Protein AF-A0A1G0F6X9-F1 (afdb_monomer_lite)

pLDDT: mean 70.57, std 21.28, range [33.12, 95.44]

Structure (mmCIF, N/CA/C/O backbone):
data_AF-A0A1G0F6X9-F1
#
_entry.id   AF-A0A1G0F6X9-F1
#
loop_
_atom_site.group_PDB
_atom_site.id
_atom_site.type_symbol
_atom_site.label_atom_id
_atom_site.label_alt_id
_atom_site.label_comp_id
_atom_site.label_asym_id
_atom_site.label_entity_id
_atom_site.label_seq_id
_atom_site.pdbx_PDB_ins_code
_atom_site.Cartn_x
_atom_site.Cartn_y
_atom_site.Cartn_z
_atom_site.occupancy
_atom_site.B_iso_or_equiv
_atom_site.auth_seq_id
_atom_site.auth_comp_id
_atom_site.auth_asym_id
_atom_site.auth_atom_id
_atom_site.pdbx_PDB_model_num
ATOM 1 N N . MET A 1 1 ? -10.809 14.745 5.895 1.00 36.94 1 MET A N 1
ATOM 2 C CA . MET A 1 1 ? -11.558 13.708 5.164 1.00 36.94 1 MET A CA 1
ATOM 3 C C . MET A 1 1 ? -11.184 12.332 5.699 1.00 36.94 1 MET A C 1
ATOM 5 O O . MET A 1 1 ? -10.002 12.012 5.791 1.00 36.94 1 MET A O 1
ATOM 9 N N . THR A 1 2 ? -12.164 11.552 6.139 1.00 50.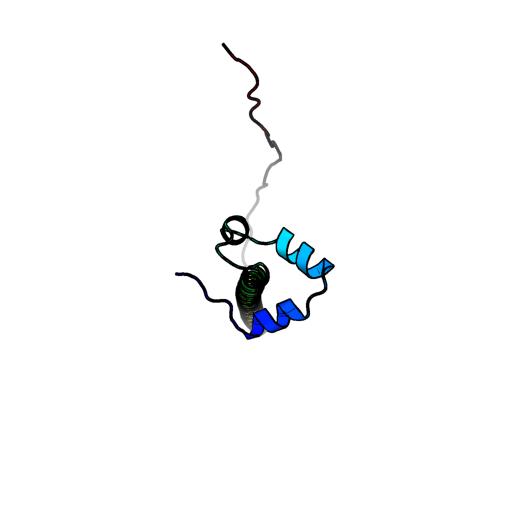88 2 THR A N 1
ATOM 10 C CA . THR A 1 2 ? -12.056 10.094 6.291 1.00 50.88 2 THR A CA 1
ATOM 11 C C . THR A 1 2 ? -12.062 9.523 4.876 1.00 50.88 2 THR A C 1
ATOM 13 O O . THR A 1 2 ? -13.021 9.747 4.150 1.00 50.88 2 THR A O 1
ATOM 16 N N . LYS A 1 3 ? -10.951 8.918 4.439 1.00 61.12 3 LYS A N 1
ATOM 17 C CA . LYS A 1 3 ? -10.927 8.149 3.191 1.00 61.12 3 LYS A CA 1
ATOM 18 C C . LYS A 1 3 ? -11.670 6.860 3.540 1.00 61.12 3 LYS A C 1
ATOM 20 O O . LYS A 1 3 ? -11.190 6.118 4.394 1.00 61.12 3 LYS A O 1
ATOM 25 N N . GLU A 1 4 ? -12.902 6.729 3.061 1.00 66.19 4 GLU A N 1
ATOM 26 C CA . GLU A 1 4 ? -13.672 5.494 3.202 1.00 66.19 4 GLU A CA 1
ATOM 27 C C . GLU A 1 4 ? -12.934 4.408 2.416 1.00 66.19 4 GLU A C 1
ATOM 29 O O . GLU A 1 4 ? -12.461 4.660 1.308 1.00 66.19 4 GLU A O 1
ATOM 34 N N . SER A 1 5 ? -12.743 3.240 3.024 1.00 70.38 5 SER A N 1
ATOM 35 C CA . SER A 1 5 ? -12.048 2.125 2.384 1.00 70.38 5 SER A CA 1
ATOM 36 C C . SER A 1 5 ? -12.852 1.640 1.183 1.00 70.38 5 SER A C 1
ATOM 38 O O . SER A 1 5 ? -14.034 1.322 1.314 1.00 70.38 5 SER A O 1
ATOM 40 N N . ASN A 1 6 ? -12.207 1.551 0.022 1.00 82.88 6 ASN A N 1
ATOM 41 C CA . ASN A 1 6 ? -12.844 1.030 -1.179 1.00 82.88 6 ASN A CA 1
ATOM 42 C C . ASN A 1 6 ? -13.214 -0.465 -0.988 1.00 82.88 6 ASN A C 1
ATOM 44 O O . ASN A 1 6 ? -12.369 -1.254 -0.544 1.00 82.88 6 ASN A O 1
ATOM 48 N N . PRO A 1 7 ? -14.457 -0.872 -1.322 1.00 85.06 7 PRO A N 1
ATOM 49 C CA . PRO A 1 7 ? -14.943 -2.239 -1.129 1.00 85.06 7 PRO A CA 1
ATOM 50 C C . PRO A 1 7 ? -14.116 -3.314 -1.848 1.00 85.06 7 PRO A C 1
ATOM 52 O O . PRO A 1 7 ? -14.021 -4.432 -1.345 1.00 85.06 7 PRO A O 1
ATOM 55 N N . GLU A 1 8 ? -13.463 -3.001 -2.973 1.00 88.69 8 GLU A N 1
ATOM 56 C CA . GLU A 1 8 ? -12.559 -3.957 -3.631 1.00 88.69 8 GLU A CA 1
ATOM 57 C C . GLU A 1 8 ? -11.362 -4.320 -2.749 1.00 88.69 8 GLU A C 1
ATOM 59 O O . GLU A 1 8 ? -10.948 -5.479 -2.697 1.00 88.69 8 GLU A O 1
ATOM 64 N N . TYR A 1 9 ? -10.799 -3.343 -2.038 1.00 89.69 9 TYR A N 1
ATOM 65 C CA . TYR A 1 9 ? -9.654 -3.585 -1.167 1.00 89.69 9 TYR A CA 1
ATOM 66 C C . TYR A 1 9 ? -10.069 -4.259 0.136 1.00 89.69 9 TYR A C 1
ATOM 68 O O . TYR A 1 9 ? -9.308 -5.075 0.641 1.00 89.69 9 TYR A O 1
ATOM 76 N N . LEU A 1 10 ? -11.288 -4.022 0.630 1.00 89.38 10 LEU A N 1
ATOM 77 C CA . LEU A 1 10 ? -11.847 -4.805 1.739 1.00 89.38 10 LEU A CA 1
ATOM 78 C C . LEU A 1 10 ? -11.962 -6.294 1.377 1.00 89.38 10 LEU A C 1
ATOM 80 O O . LEU A 1 10 ? -11.558 -7.148 2.162 1.00 89.38 10 LEU A O 1
ATOM 84 N N . ALA A 1 11 ? -12.424 -6.615 0.164 1.00 90.25 11 ALA A N 1
ATOM 85 C CA . ALA A 1 11 ? -12.479 -8.000 -0.308 1.00 90.25 11 ALA A CA 1
ATOM 86 C C . ALA A 1 11 ? -11.083 -8.638 -0.418 1.00 90.25 11 ALA A C 1
ATOM 88 O O . ALA A 1 11 ? -10.907 -9.801 -0.057 1.00 90.25 11 ALA A O 1
ATOM 89 N N . LYS A 1 12 ? -10.075 -7.874 -0.865 1.00 89.56 12 LYS A N 1
ATOM 90 C CA . LYS A 1 12 ? -8.675 -8.330 -0.886 1.00 89.56 12 LYS A CA 1
ATOM 91 C C . LYS A 1 12 ? -8.148 -8.591 0.523 1.00 89.56 12 LYS A C 1
ATOM 93 O O . LYS A 1 12 ? -7.492 -9.604 0.735 1.00 89.56 12 LYS A O 1
ATOM 98 N N . VAL A 1 13 ? -8.454 -7.716 1.484 1.00 89.69 13 VAL A N 1
ATOM 99 C CA . VAL A 1 13 ? -8.054 -7.896 2.888 1.00 89.69 13 VAL A CA 1
ATOM 100 C C . VAL A 1 13 ? -8.671 -9.158 3.481 1.00 89.69 13 VAL A C 1
ATOM 102 O O . VAL A 1 13 ? -7.967 -9.915 4.137 1.00 89.69 13 VAL A O 1
ATOM 105 N N . ALA A 1 14 ? -9.940 -9.439 3.184 1.00 88.00 14 ALA A N 1
ATOM 106 C CA . ALA A 1 14 ? -10.611 -10.656 3.641 1.00 88.00 14 ALA A CA 1
ATOM 107 C C . ALA A 1 14 ? -9.982 -11.956 3.093 1.00 88.00 14 ALA A C 1
ATOM 109 O O . ALA A 1 14 ? -10.194 -13.028 3.656 1.00 88.00 14 ALA A O 1
ATOM 110 N N . GLN A 1 15 ? -9.219 -11.877 1.999 1.00 92.50 15 GLN A N 1
ATOM 111 C CA . GLN A 1 15 ? -8.505 -13.009 1.400 1.00 92.50 15 GLN A CA 1
ATOM 112 C C . GLN A 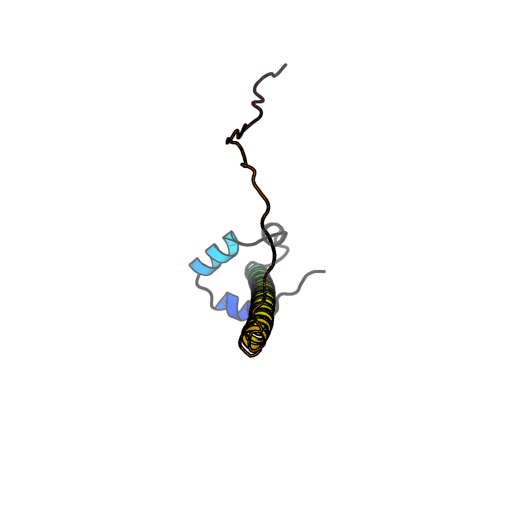1 15 ? -7.048 -13.132 1.870 1.00 92.50 15 GLN A C 1
ATOM 114 O O . GLN A 1 15 ? -6.384 -14.108 1.516 1.00 92.50 15 GLN A O 1
ATOM 119 N N . LEU A 1 16 ? -6.528 -12.163 2.633 1.00 89.19 16 LEU A N 1
ATOM 120 C CA . LEU A 1 16 ? -5.153 -12.208 3.125 1.00 89.19 16 LEU A CA 1
ATOM 121 C C . LEU A 1 16 ? -4.985 -13.289 4.191 1.00 89.19 16 LEU A C 1
ATOM 123 O O . LEU A 1 16 ? -5.851 -13.516 5.036 1.00 89.19 16 LEU A O 1
ATOM 127 N N . SER A 1 17 ? -3.815 -13.925 4.184 1.00 91.69 17 SER A N 1
ATOM 128 C CA . SER A 1 17 ? -3.409 -14.789 5.285 1.00 91.69 17 SER A CA 1
ATOM 129 C C . SER A 1 17 ? -3.172 -13.949 6.555 1.00 91.69 17 SER A C 1
ATOM 131 O O . SER A 1 17 ? -2.865 -12.752 6.461 1.00 91.69 17 SER A O 1
ATOM 133 N N . PRO A 1 18 ? -3.286 -14.533 7.761 1.00 88.44 18 PRO A N 1
ATOM 134 C CA . PRO A 1 18 ? -2.984 -13.811 8.999 1.00 88.44 18 PRO A CA 1
ATOM 135 C C . PRO A 1 18 ? -1.542 -13.283 9.016 1.00 88.44 18 PRO A C 1
ATOM 137 O O . PRO A 1 18 ? -1.293 -12.174 9.478 1.00 88.44 18 PRO A O 1
ATOM 140 N N . GLU A 1 19 ? -0.608 -14.025 8.425 1.00 90.06 19 GLU A N 1
ATOM 141 C CA . GLU A 1 19 ? 0.804 -13.651 8.348 1.00 90.06 19 GLU A CA 1
ATOM 142 C C . GLU A 1 19 ? 1.036 -12.466 7.395 1.00 90.06 19 GLU A C 1
ATOM 144 O O . GLU A 1 19 ? 1.745 -11.513 7.732 1.00 90.06 19 GLU A O 1
ATOM 149 N N . ASP A 1 20 ? 0.358 -12.446 6.242 1.00 88.94 20 ASP A N 1
ATOM 150 C CA . ASP A 1 20 ? 0.373 -11.286 5.342 1.00 88.94 20 ASP A CA 1
ATOM 151 C C . ASP A 1 20 ? -0.288 -10.065 5.976 1.00 88.94 20 ASP A C 1
ATOM 153 O O . ASP A 1 20 ? 0.147 -8.933 5.754 1.00 88.94 20 ASP A O 1
ATOM 157 N N . THR A 1 21 ? -1.320 -10.291 6.785 1.00 89.50 21 THR A N 1
ATOM 158 C CA . THR A 1 21 ? -2.031 -9.238 7.506 1.00 89.50 21 THR A CA 1
ATOM 159 C C . THR A 1 21 ? -1.135 -8.589 8.556 1.00 89.50 21 THR A C 1
ATOM 161 O O . THR A 1 21 ? -1.016 -7.367 8.584 1.00 89.50 21 THR A O 1
ATOM 164 N N . GLU A 1 22 ? -0.436 -9.375 9.376 1.00 89.75 22 GLU A N 1
ATOM 165 C CA . GLU A 1 22 ? 0.539 -8.859 10.347 1.00 89.75 22 GLU A CA 1
ATOM 166 C C . GLU A 1 22 ? 1.694 -8.129 9.663 1.00 89.75 22 GLU A C 1
ATOM 168 O O . GLU A 1 22 ? 2.097 -7.036 10.077 1.00 89.75 22 GLU A O 1
ATOM 173 N N . ARG A 1 23 ? 2.193 -8.689 8.559 1.00 91.88 23 ARG A N 1
ATOM 174 C CA . ARG A 1 23 ? 3.215 -8.041 7.739 1.00 91.88 23 ARG A CA 1
ATOM 175 C C . ARG A 1 23 ? 2.718 -6.712 7.166 1.00 91.88 23 ARG A C 1
ATOM 177 O O . ARG A 1 23 ? 3.481 -5.744 7.127 1.00 91.88 23 ARG A O 1
ATOM 184 N N . LEU A 1 24 ? 1.452 -6.641 6.749 1.00 90.00 24 LEU A N 1
ATOM 185 C CA . LEU A 1 24 ? 0.807 -5.424 6.258 1.00 90.00 24 LEU A CA 1
ATOM 186 C C . LEU A 1 24 ? 0.627 -4.385 7.375 1.00 90.00 24 LEU A C 1
ATOM 188 O O . LEU A 1 24 ? 0.969 -3.222 7.169 1.00 90.00 24 LEU A O 1
ATOM 192 N N . LEU A 1 25 ? 0.189 -4.803 8.566 1.00 86.75 25 LEU A N 1
ATOM 193 C CA . LEU A 1 25 ? 0.095 -3.948 9.755 1.00 86.75 25 LEU A CA 1
ATOM 194 C C . LEU A 1 25 ? 1.460 -3.360 10.136 1.00 86.75 25 LEU A C 1
ATOM 196 O O . LEU A 1 25 ? 1.563 -2.169 10.424 1.00 86.75 25 LEU A O 1
ATOM 200 N N . SER A 1 26 ? 2.522 -4.169 10.087 1.00 88.06 26 SER A N 1
ATOM 201 C CA . SER A 1 26 ? 3.881 -3.747 10.449 1.00 88.06 26 SER A CA 1
ATOM 202 C C . SER A 1 26 ? 4.440 -2.664 9.517 1.00 88.06 26 SER A C 1
ATOM 204 O O . SER A 1 26 ? 5.191 -1.790 9.952 1.00 88.06 26 SER A O 1
ATOM 206 N N . ARG A 1 27 ? 4.039 -2.675 8.237 1.00 88.19 27 ARG A N 1
ATOM 207 C CA . ARG A 1 27 ? 4.442 -1.661 7.245 1.00 88.19 27 ARG A CA 1
ATOM 208 C C . ARG A 1 27 ? 3.479 -0.483 7.112 1.00 88.19 27 ARG A C 1
ATOM 210 O O . ARG A 1 27 ? 3.741 0.387 6.282 1.00 88.19 27 ARG A O 1
ATOM 217 N N . MET A 1 28 ? 2.383 -0.437 7.875 1.00 88.25 28 MET A N 1
ATOM 218 C CA . MET A 1 28 ? 1.432 0.673 7.788 1.00 88.25 28 MET A CA 1
ATOM 219 C C . MET A 1 28 ? 2.131 2.009 8.031 1.00 88.25 28 MET A C 1
ATOM 221 O O . MET A 1 28 ? 2.865 2.185 9.004 1.00 88.25 28 MET A O 1
ATOM 225 N N . THR A 1 29 ? 1.877 2.982 7.157 1.00 81.00 29 THR A N 1
ATOM 226 C CA . THR A 1 29 ? 2.589 4.265 7.198 1.00 81.00 29 THR A CA 1
ATOM 227 C C . THR A 1 29 ? 1.699 5.429 7.639 1.00 81.00 29 THR A C 1
ATOM 229 O O . THR A 1 29 ? 0.465 5.379 7.647 1.00 81.00 29 THR A O 1
ATOM 232 N N . GLY A 1 30 ? 2.340 6.530 8.038 1.00 81.69 30 GLY A N 1
ATOM 233 C CA . GLY A 1 30 ? 1.669 7.801 8.288 1.00 81.69 30 GLY A CA 1
ATOM 234 C C . GLY A 1 30 ? 0.761 7.794 9.519 1.00 81.69 30 GLY A C 1
ATOM 235 O O . GLY A 1 30 ? 1.190 7.525 10.638 1.00 81.69 30 GLY A O 1
ATOM 236 N N . LYS A 1 31 ? -0.500 8.197 9.332 1.00 81.44 31 LYS A N 1
ATOM 237 C CA . LYS A 1 31 ? -1.470 8.390 10.430 1.00 81.44 31 LYS A CA 1
ATOM 238 C C . LYS A 1 31 ? -2.378 7.179 10.644 1.00 81.44 31 LYS A C 1
ATOM 240 O O . LYS A 1 31 ? -3.183 7.210 11.570 1.00 81.44 31 LYS A O 1
ATOM 245 N N . LEU A 1 32 ? -2.275 6.157 9.797 1.00 83.44 32 LEU A N 1
ATOM 246 C CA . LEU A 1 32 ? -3.118 4.964 9.828 1.00 83.44 32 LEU A CA 1
ATOM 247 C C . LEU A 1 32 ? -2.941 4.142 11.124 1.00 83.44 32 LEU A C 1
ATOM 249 O O . LEU A 1 32 ? -3.954 3.943 11.796 1.00 83.44 32 LEU A O 1
ATOM 253 N N . PRO A 1 33 ? -1.713 3.801 11.582 1.00 83.56 33 PRO A N 1
ATOM 254 C CA . PRO A 1 33 ? -1.516 3.055 12.835 1.00 83.56 33 PRO A CA 1
ATOM 255 C C . PRO A 1 33 ? -2.120 3.770 14.052 1.00 83.56 33 PRO A C 1
ATOM 257 O O . PRO A 1 33 ? -2.888 3.200 14.819 1.00 83.56 33 PRO A O 1
ATOM 260 N N . ARG A 1 34 ? -1.897 5.088 14.155 1.00 82.06 34 ARG A N 1
ATOM 261 C CA . ARG A 1 34 ? -2.467 5.920 15.231 1.00 82.06 34 ARG A CA 1
ATOM 262 C C . ARG A 1 34 ? -3.994 6.023 15.201 1.00 82.06 34 ARG A C 1
ATOM 264 O O . ARG A 1 34 ? -4.592 6.412 16.204 1.00 82.06 34 ARG A O 1
ATOM 271 N N . ARG A 1 35 ? -4.638 5.811 14.049 1.00 82.75 35 ARG A N 1
ATOM 272 C CA . ARG A 1 35 ? -6.108 5.823 13.932 1.00 82.75 35 ARG A CA 1
ATOM 273 C C . ARG A 1 35 ? -6.696 4.470 14.310 1.00 82.75 35 ARG A C 1
ATOM 275 O O . ARG A 1 35 ? -7.741 4.465 14.959 1.00 82.75 35 ARG A O 1
ATOM 282 N N . LEU A 1 36 ? -5.994 3.392 13.965 1.00 83.69 36 LEU A N 1
ATOM 283 C CA . LEU A 1 36 ? -6.308 2.031 14.383 1.00 83.69 36 LEU A CA 1
ATOM 284 C C . LEU A 1 36 ? -6.241 1.901 15.913 1.00 83.69 36 LEU A C 1
ATOM 286 O O . LEU A 1 36 ? -7.227 1.534 16.538 1.00 83.69 36 LEU A O 1
ATOM 290 N N . GLU A 1 37 ? -5.149 2.357 16.538 1.00 81.25 37 GLU A N 1
ATOM 291 C CA . GLU A 1 37 ? -4.987 2.371 18.007 1.00 81.25 37 GLU A CA 1
ATOM 292 C C . GLU A 1 37 ? -6.087 3.159 18.736 1.00 81.25 37 GLU A C 1
ATOM 294 O O . GLU A 1 37 ? -6.461 2.848 19.864 1.00 81.25 37 GLU A O 1
ATOM 299 N N . LYS A 1 38 ? -6.619 4.208 18.098 1.00 83.88 38 LYS A N 1
ATOM 300 C CA . LYS A 1 38 ? -7.684 5.052 18.659 1.00 83.88 38 LYS A CA 1
ATOM 301 C C . LYS A 1 38 ? -9.091 4.508 18.393 1.00 83.88 38 LYS A C 1
ATOM 303 O O . LYS A 1 38 ? -10.043 5.247 18.637 1.00 83.88 38 LYS A O 1
ATOM 308 N N . ASN A 1 39 ? -9.222 3.284 17.870 1.00 74.75 39 ASN A N 1
ATOM 309 C CA . ASN A 1 39 ? -10.488 2.656 17.470 1.00 74.75 39 ASN A CA 1
ATOM 310 C C . ASN A 1 39 ? -11.351 3.549 16.559 1.00 74.75 39 ASN A C 1
ATOM 312 O O . ASN A 1 39 ? -12.577 3.505 16.597 1.00 74.75 39 ASN A O 1
ATOM 316 N N . LYS A 1 40 ? -10.714 4.415 15.757 1.00 77.31 40 LYS A N 1
ATOM 317 C CA . LYS A 1 40 ? -11.421 5.295 14.808 1.00 77.31 40 LYS A CA 1
ATOM 318 C C . LYS A 1 40 ? -11.659 4.629 13.456 1.00 77.31 40 LYS A C 1
ATOM 320 O O . LYS A 1 40 ? -12.400 5.182 12.652 1.00 77.31 40 LYS A O 1
ATOM 325 N N . LEU A 1 41 ? -10.956 3.532 13.197 1.00 81.06 41 LEU A N 1
ATOM 326 C CA . LEU A 1 41 ? -11.086 2.658 12.039 1.00 81.06 41 LEU A CA 1
ATO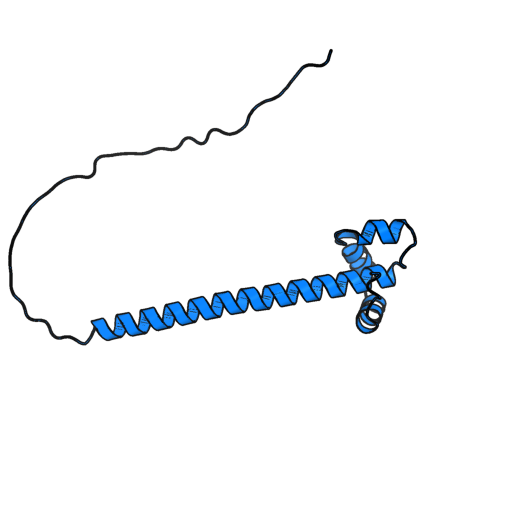M 327 C C . LEU A 1 41 ? -10.971 1.219 12.537 1.00 81.06 41 LEU A C 1
ATOM 329 O O . LEU A 1 41 ? -10.225 0.958 13.486 1.00 81.06 41 LEU A O 1
ATOM 333 N N . THR A 1 42 ? -11.673 0.307 11.877 1.00 85.12 42 THR A N 1
ATOM 334 C CA . THR A 1 42 ? -11.458 -1.130 12.051 1.00 85.12 42 THR A CA 1
ATOM 335 C C . THR A 1 42 ? -10.133 -1.556 11.410 1.00 85.12 42 THR A C 1
ATOM 337 O O . THR A 1 42 ? -9.575 -0.854 10.561 1.00 85.12 42 THR A O 1
ATOM 340 N N . SER A 1 43 ? -9.610 -2.713 11.828 1.00 84.88 43 SER A N 1
ATOM 341 C CA . SER A 1 43 ? -8.381 -3.276 11.249 1.00 84.88 43 SER A CA 1
ATOM 342 C C . SER A 1 43 ? -8.517 -3.470 9.740 1.00 84.88 43 SER A C 1
ATOM 344 O O . SER A 1 43 ? -7.651 -3.044 8.982 1.00 84.88 43 SER A O 1
ATOM 346 N N . GLU A 1 44 ? -9.649 -4.016 9.294 1.00 88.12 44 GLU A N 1
ATOM 347 C CA . GLU A 1 44 ? -9.916 -4.294 7.882 1.00 88.12 44 GLU A CA 1
ATOM 348 C C . GLU A 1 44 ? -9.937 -3.021 7.031 1.00 88.12 44 GLU A C 1
ATOM 350 O O . GLU A 1 44 ? -9.279 -2.960 5.994 1.00 88.12 44 GLU A O 1
ATOM 355 N N . GLU A 1 45 ? -10.610 -1.967 7.500 1.00 86.19 45 GLU A N 1
ATOM 356 C CA . GLU A 1 45 ? -10.627 -0.672 6.813 1.00 86.19 45 GLU A CA 1
ATOM 357 C C . GLU A 1 45 ? -9.227 -0.054 6.746 1.00 86.19 45 GLU A C 1
ATOM 359 O O . GLU A 1 45 ? -8.827 0.495 5.719 1.00 86.19 45 GLU A O 1
ATOM 364 N N . ALA A 1 46 ? -8.455 -0.149 7.832 1.00 88.38 46 ALA A N 1
ATOM 365 C CA . ALA A 1 46 ? -7.104 0.395 7.874 1.00 88.38 46 ALA A CA 1
ATOM 366 C C . ALA A 1 46 ? -6.161 -0.338 6.902 1.00 88.38 46 ALA A C 1
ATOM 368 O O . ALA A 1 46 ? -5.348 0.306 6.234 1.00 88.38 46 ALA A O 1
ATOM 369 N N . LEU A 1 47 ? -6.301 -1.660 6.788 1.00 90.56 47 LEU A N 1
ATOM 370 C CA . LEU A 1 47 ? -5.556 -2.493 5.843 1.00 90.56 47 LEU A CA 1
ATOM 371 C C . LEU A 1 47 ? -5.964 -2.218 4.396 1.00 90.56 47 LEU A C 1
ATOM 373 O O . LEU A 1 47 ? -5.099 -2.112 3.528 1.00 90.56 47 LEU A O 1
ATOM 377 N N . ALA A 1 48 ? -7.261 -2.042 4.140 1.00 91.38 48 ALA A N 1
ATOM 378 C CA . ALA A 1 48 ? -7.772 -1.734 2.811 1.00 91.38 48 ALA A CA 1
ATOM 379 C C . ALA A 1 48 ? -7.235 -0.386 2.311 1.00 91.38 48 ALA A C 1
ATOM 381 O O . ALA A 1 48 ? -6.746 -0.296 1.186 1.00 91.38 48 ALA A O 1
ATOM 382 N N . ILE A 1 49 ? -7.236 0.637 3.172 1.00 90.00 49 ILE A N 1
ATOM 383 C CA . ILE A 1 49 ? -6.661 1.950 2.846 1.00 90.00 49 ILE A CA 1
ATOM 384 C C . ILE A 1 49 ? -5.148 1.849 2.622 1.00 90.00 49 ILE A C 1
ATOM 386 O O . ILE A 1 49 ? -4.619 2.516 1.736 1.00 90.00 49 ILE A O 1
ATOM 390 N N . GLN A 1 50 ? -4.436 1.040 3.414 1.00 91.50 50 GLN A N 1
ATOM 391 C CA . GLN A 1 50 ? -2.997 0.837 3.236 1.00 91.50 50 GLN A CA 1
ATOM 392 C C . GLN A 1 50 ? -2.684 0.182 1.881 1.00 91.50 50 GLN A C 1
ATOM 394 O O . GLN A 1 50 ? -1.769 0.638 1.203 1.00 91.50 50 GLN A O 1
ATOM 399 N N . LEU A 1 51 ? -3.441 -0.844 1.471 1.00 91.75 51 LEU A N 1
ATOM 400 C CA . LEU A 1 51 ? -3.273 -1.483 0.161 1.00 91.75 51 LEU A CA 1
ATOM 401 C C . LEU A 1 51 ? -3.536 -0.515 -0.992 1.00 91.75 51 LEU A C 1
ATOM 403 O O . LEU A 1 51 ? -2.760 -0.480 -1.939 1.00 91.75 51 LEU A O 1
ATOM 407 N N . GLU A 1 52 ? -4.602 0.281 -0.901 1.00 90.88 52 GLU A N 1
ATOM 408 C CA . GL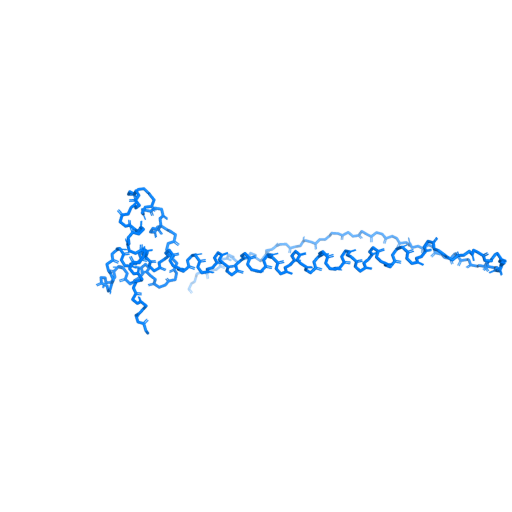U A 1 52 ? -4.926 1.288 -1.914 1.00 90.88 52 GLU A CA 1
ATOM 409 C C . GLU A 1 52 ? -3.788 2.309 -2.068 1.00 90.88 52 GLU A C 1
ATOM 411 O O . GLU A 1 52 ? -3.352 2.590 -3.181 1.00 90.88 52 GLU A O 1
ATOM 416 N N . LEU A 1 53 ? -3.262 2.816 -0.949 1.00 90.00 53 LEU A N 1
ATOM 417 C CA . LEU A 1 53 ? -2.139 3.757 -0.935 1.00 90.00 53 LEU A CA 1
ATOM 418 C C . LEU A 1 53 ? -0.881 3.171 -1.577 1.00 90.00 53 LEU A C 1
ATOM 420 O O . LEU A 1 53 ? -0.186 3.849 -2.329 1.00 90.00 53 LEU A O 1
ATOM 424 N N . GLU A 1 54 ? -0.570 1.918 -1.268 1.00 90.94 54 GLU A N 1
ATOM 425 C CA . GLU A 1 54 ? 0.599 1.253 -1.831 1.00 90.94 54 GLU A CA 1
ATOM 426 C C . GLU A 1 54 ? 0.440 0.962 -3.321 1.00 90.94 54 GLU A C 1
ATOM 428 O O . GLU A 1 54 ? 1.411 1.113 -4.061 1.00 90.94 54 GLU A O 1
ATOM 433 N N . ASP A 1 55 ? -0.761 0.589 -3.769 1.00 91.81 55 ASP A N 1
ATOM 434 C CA . ASP A 1 55 ? -1.059 0.411 -5.190 1.00 91.81 55 ASP A CA 1
ATOM 435 C C . ASP A 1 55 ? -0.939 1.750 -5.939 1.00 91.81 55 ASP A C 1
ATOM 437 O O . ASP A 1 55 ? -0.279 1.792 -6.978 1.00 91.81 55 ASP A O 1
ATOM 441 N N . GLU A 1 56 ? -1.472 2.855 -5.398 1.00 91.31 56 GLU A N 1
ATOM 442 C CA . GLU A 1 56 ? -1.294 4.212 -5.947 1.00 91.31 56 GLU A CA 1
ATOM 443 C C . GLU A 1 56 ? 0.202 4.557 -6.083 1.00 91.31 56 GLU A C 1
ATOM 445 O O . GLU A 1 56 ? 0.678 4.892 -7.170 1.00 91.31 56 GLU A O 1
ATOM 450 N N . GLN A 1 57 ? 0.984 4.374 -5.014 1.00 91.12 57 GLN A N 1
ATOM 451 C CA . GLN A 1 57 ? 2.431 4.626 -5.026 1.00 91.12 57 GLN A CA 1
ATOM 452 C C . GLN A 1 57 ? 3.181 3.741 -6.031 1.00 91.12 57 GLN A C 1
ATOM 454 O O . GLN A 1 57 ? 4.158 4.171 -6.653 1.00 91.12 57 GLN A O 1
ATOM 459 N N . LEU A 1 58 ? 2.749 2.491 -6.191 1.00 93.44 58 LEU A N 1
ATOM 460 C CA . LEU A 1 58 ? 3.365 1.544 -7.109 1.00 93.44 58 LEU A CA 1
ATOM 461 C C . LEU A 1 58 ? 3.051 1.890 -8.570 1.00 93.44 58 LEU A C 1
ATOM 463 O O . LEU A 1 58 ? 3.934 1.755 -9.423 1.00 93.44 58 LEU A O 1
ATOM 467 N N . GLN A 1 59 ? 1.843 2.376 -8.864 1.00 94.56 59 GLN A N 1
ATOM 468 C CA . GLN A 1 59 ? 1.488 2.902 -10.185 1.00 94.56 59 GLN A CA 1
ATOM 469 C C . GLN A 1 59 ? 2.292 4.162 -10.511 1.00 94.56 59 GLN A C 1
ATOM 471 O O . GLN A 1 59 ? 2.965 4.194 -11.541 1.00 94.56 59 GLN A O 1
ATOM 476 N N . GLU A 1 60 ? 2.345 5.136 -9.599 1.00 94.25 60 GLU A N 1
ATOM 477 C CA . GLU A 1 60 ? 3.157 6.349 -9.773 1.00 94.25 60 GLU A CA 1
ATOM 478 C C . GLU A 1 60 ? 4.634 6.014 -10.038 1.00 94.25 60 GLU A C 1
ATOM 480 O O . GLU A 1 60 ? 5.297 6.611 -10.894 1.00 94.25 60 GLU A O 1
ATOM 485 N N . TRP A 1 61 ? 5.175 5.021 -9.325 1.00 95.12 61 TRP A N 1
ATOM 486 C CA . TRP A 1 61 ? 6.542 4.563 -9.545 1.00 95.12 61 TRP A CA 1
ATOM 487 C C . TRP A 1 61 ? 6.724 3.923 -10.926 1.00 95.12 61 TRP A C 1
ATOM 489 O O . TRP A 1 61 ? 7.710 4.219 -11.609 1.00 95.12 61 TRP A O 1
ATOM 499 N N . ARG A 1 62 ? 5.780 3.079 -11.368 1.00 95.44 62 ARG A N 1
ATOM 500 C CA . ARG A 1 62 ? 5.801 2.461 -12.706 1.00 95.44 62 ARG A CA 1
ATOM 501 C C . ARG A 1 62 ? 5.763 3.513 -13.808 1.00 95.44 62 ARG A C 1
ATOM 503 O O . ARG A 1 62 ? 6.588 3.442 -14.719 1.00 95.44 62 ARG A O 1
ATOM 510 N N . GLU A 1 63 ? 4.888 4.506 -13.694 1.00 95.25 63 GLU A N 1
ATOM 511 C CA . GLU A 1 63 ? 4.793 5.625 -14.637 1.00 95.25 63 GLU A CA 1
ATOM 512 C C . GLU A 1 63 ? 6.092 6.433 -14.680 1.00 95.25 63 GLU A C 1
ATOM 514 O O . GLU A 1 63 ? 6.630 6.730 -15.751 1.00 95.25 63 GLU A O 1
ATOM 519 N N . LYS A 1 64 ? 6.667 6.736 -13.511 1.00 93.38 64 LYS A N 1
ATOM 520 C CA . LYS A 1 64 ? 7.942 7.453 -13.419 1.00 93.38 64 LYS A CA 1
ATOM 521 C C . LYS A 1 64 ? 9.081 6.673 -14.075 1.00 93.38 64 LYS A C 1
ATOM 523 O O . LYS A 1 64 ? 9.889 7.267 -14.792 1.00 93.38 64 LYS A O 1
ATOM 528 N N . MET A 1 65 ? 9.142 5.359 -13.863 1.00 91.94 65 MET A N 1
ATOM 529 C CA . MET A 1 65 ? 10.143 4.488 -14.484 1.00 91.94 65 MET A CA 1
ATOM 530 C C . MET A 1 65 ? 9.949 4.373 -15.997 1.00 91.94 65 MET A C 1
ATOM 532 O O . MET A 1 65 ? 10.930 4.433 -16.737 1.00 91.94 65 MET A O 1
ATOM 536 N N . GLN A 1 66 ? 8.707 4.254 -16.473 1.00 93.12 66 GLN A N 1
ATOM 537 C CA . GLN A 1 66 ? 8.400 4.278 -17.905 1.00 93.12 66 GLN A CA 1
ATOM 538 C C . GLN A 1 66 ? 8.833 5.602 -18.537 1.00 93.12 66 GLN A C 1
ATOM 540 O O . GLN A 1 66 ? 9.613 5.590 -19.484 1.00 93.12 66 GLN A O 1
ATOM 545 N N . SER A 1 67 ? 8.472 6.740 -17.935 1.00 92.31 67 SER A N 1
ATOM 546 C CA . SER A 1 67 ? 8.882 8.063 -18.418 1.00 92.31 67 SER A CA 1
ATOM 547 C C . SER A 1 67 ? 10.405 8.210 -18.516 1.00 92.31 67 SER A C 1
ATOM 549 O O . SER A 1 67 ? 10.911 8.828 -19.454 1.00 92.31 67 SER A O 1
ATOM 551 N N . MET A 1 68 ? 11.161 7.658 -17.561 1.00 88.06 68 MET A N 1
ATOM 552 C CA . MET A 1 68 ? 12.626 7.653 -17.618 1.00 88.06 68 MET A CA 1
ATOM 553 C C . MET A 1 68 ? 13.151 6.778 -18.760 1.00 88.06 68 MET A C 1
ATOM 555 O O . MET A 1 68 ? 13.990 7.252 -19.526 1.00 88.06 68 MET A O 1
ATOM 559 N N . ARG A 1 69 ? 12.628 5.554 -18.926 1.00 89.31 69 ARG A N 1
ATOM 560 C CA . ARG A 1 69 ? 13.020 4.670 -20.037 1.00 89.31 69 ARG A CA 1
ATOM 561 C C . ARG A 1 69 ? 12.714 5.289 -21.396 1.00 89.31 69 ARG A C 1
ATOM 563 O O . ARG A 1 69 ? 13.578 5.279 -22.266 1.00 89.31 69 ARG A O 1
ATOM 570 N N . ASP A 1 70 ? 11.540 5.885 -21.574 1.00 89.12 70 ASP A N 1
ATOM 571 C CA . ASP A 1 70 ? 11.158 6.518 -22.840 1.00 89.12 70 ASP A CA 1
ATOM 572 C C . ASP A 1 70 ? 12.086 7.687 -23.179 1.00 89.12 70 ASP A C 1
ATOM 574 O O . ASP A 1 70 ? 12.514 7.842 -24.326 1.00 89.12 70 ASP A O 1
ATOM 578 N N . LYS A 1 71 ? 12.474 8.478 -22.169 1.00 86.44 71 LYS A N 1
ATOM 579 C CA . LYS A 1 71 ? 13.472 9.552 -22.301 1.00 86.44 71 LYS A CA 1
ATOM 580 C C . LYS A 1 71 ? 14.863 9.019 -22.649 1.00 86.44 71 LYS A C 1
ATOM 582 O O . LYS A 1 71 ? 15.593 9.673 -23.391 1.00 86.44 71 LYS A O 1
ATOM 587 N N . GLU A 1 72 ? 15.260 7.862 -22.129 1.00 85.19 72 GLU A N 1
ATOM 588 C CA . GLU A 1 72 ? 16.537 7.224 -22.471 1.00 85.19 72 GLU A CA 1
ATOM 589 C C . GLU A 1 72 ? 16.535 6.667 -23.896 1.00 85.19 72 GLU A C 1
ATOM 591 O O . GLU A 1 72 ? 17.479 6.915 -24.646 1.00 85.19 72 GLU A O 1
ATOM 596 N N . ILE A 1 73 ? 15.458 5.994 -24.303 1.00 81.06 73 ILE A N 1
ATOM 597 C CA . ILE A 1 73 ? 15.296 5.445 -25.656 1.00 81.06 73 ILE A CA 1
ATOM 598 C C . ILE A 1 73 ? 15.273 6.573 -26.691 1.00 81.06 73 ILE A C 1
ATOM 600 O O . ILE A 1 73 ? 15.922 6.474 -27.733 1.00 81.06 73 ILE A O 1
ATOM 604 N N . SER A 1 74 ? 14.569 7.670 -26.409 1.00 76.62 74 SER A N 1
ATOM 605 C CA . SER A 1 74 ? 14.535 8.834 -27.301 1.00 76.62 74 SER A CA 1
ATOM 606 C C . SER A 1 74 ? 15.896 9.531 -27.384 1.00 76.62 74 SER A C 1
ATOM 608 O O . SER A 1 74 ? 16.357 9.813 -28.489 1.00 76.62 74 SER A O 1
ATOM 610 N N . LYS A 1 75 ? 16.617 9.704 -26.268 1.00 74.62 75 LYS A N 1
ATOM 611 C CA . LYS A 1 75 ? 18.012 10.190 -26.294 1.00 74.62 75 LYS A CA 1
ATOM 612 C C . LYS A 1 75 ? 18.951 9.254 -27.062 1.00 74.62 75 LYS A C 1
ATOM 614 O O . LYS A 1 75 ? 19.845 9.733 -27.757 1.00 74.62 75 LYS A O 1
ATOM 619 N N . ALA A 1 76 ? 18.760 7.939 -26.961 1.00 73.25 76 ALA A N 1
ATOM 620 C CA . ALA A 1 76 ? 19.551 6.949 -27.688 1.00 73.25 76 ALA A CA 1
ATOM 621 C C . ALA A 1 76 ? 19.259 6.969 -29.197 1.00 73.25 76 ALA A C 1
ATOM 623 O O . ALA A 1 76 ? 20.199 6.926 -29.988 1.00 73.25 76 ALA A O 1
ATOM 624 N N . LYS A 1 77 ? 17.991 7.118 -29.606 1.00 69.44 77 LYS A N 1
ATOM 625 C CA . LYS A 1 77 ? 17.608 7.299 -31.017 1.00 69.44 77 LYS A CA 1
ATOM 626 C C . LYS A 1 77 ? 18.185 8.582 -31.610 1.00 69.44 77 LYS A C 1
ATOM 628 O O . LYS A 1 77 ? 18.715 8.534 -32.711 1.00 69.44 77 LYS A O 1
ATOM 633 N N . VAL A 1 78 ? 18.155 9.696 -30.877 1.00 70.81 78 VAL A N 1
ATOM 634 C CA . VAL A 1 78 ? 18.762 10.959 -31.337 1.00 70.81 78 VAL A CA 1
ATOM 635 C C . VAL A 1 78 ? 20.277 10.803 -31.521 1.00 70.81 78 VAL A C 1
ATOM 637 O O . VAL A 1 78 ? 20.804 11.186 -32.559 1.00 70.81 78 VAL A O 1
ATOM 640 N N . LYS A 1 79 ? 20.970 10.139 -30.584 1.00 61.94 79 LYS A N 1
ATOM 641 C CA . LYS A 1 79 ? 22.409 9.840 -30.716 1.00 61.94 79 LYS A CA 1
ATOM 642 C C . LYS A 1 79 ? 22.749 8.845 -31.829 1.00 61.94 79 LYS A C 1
ATOM 644 O O . LYS A 1 79 ? 23.868 8.883 -32.329 1.00 61.94 79 LYS A O 1
ATOM 649 N N . ALA A 1 80 ? 21.843 7.934 -32.178 1.00 60.97 80 ALA A N 1
ATOM 650 C CA . ALA A 1 80 ? 22.041 7.006 -33.291 1.00 60.97 80 ALA A CA 1
ATOM 651 C C . ALA A 1 80 ? 21.915 7.738 -34.635 1.00 60.97 80 ALA A C 1
ATOM 653 O O . ALA A 1 80 ? 22.829 7.661 -35.447 1.00 60.97 80 ALA A O 1
ATOM 654 N N . VAL A 1 81 ? 20.874 8.563 -34.800 1.00 61.56 81 VAL A N 1
ATOM 655 C CA . VAL A 1 81 ? 20.680 9.396 -36.001 1.00 61.56 81 VAL A CA 1
ATOM 656 C C . VAL A 1 81 ? 21.838 10.387 -36.199 1.00 61.56 81 VAL A C 1
ATOM 658 O O . VAL A 1 81 ? 22.278 10.601 -37.324 1.00 61.56 81 VAL A O 1
ATOM 661 N N . GLU A 1 82 ? 22.392 10.941 -35.116 1.00 55.97 82 GLU A N 1
ATOM 662 C CA . GLU A 1 82 ? 23.569 11.822 -35.174 1.00 55.97 82 GLU A CA 1
ATOM 663 C C . GLU A 1 82 ? 24.856 11.074 -35.572 1.00 55.97 82 GLU A C 1
ATOM 665 O O . GLU A 1 82 ? 25.696 11.622 -36.279 1.00 55.97 82 GLU A O 1
ATOM 670 N N . LYS A 1 83 ? 25.013 9.803 -35.175 1.00 55.72 83 LYS A N 1
ATOM 671 C CA . LYS A 1 83 ? 26.171 8.981 -35.570 1.00 55.72 83 LYS A CA 1
ATOM 672 C C . LYS A 1 83 ? 26.082 8.471 -37.006 1.00 55.72 83 LYS A C 1
ATOM 674 O O . LYS A 1 83 ? 27.116 8.398 -37.666 1.00 55.72 83 LYS A O 1
ATOM 679 N N . ASP A 1 84 ? 24.881 8.168 -37.492 1.00 55.75 84 ASP A N 1
ATOM 680 C CA . ASP A 1 84 ? 24.666 7.755 -38.882 1.00 55.75 84 ASP A CA 1
ATOM 681 C C . ASP A 1 84 ? 24.855 8.924 -39.867 1.00 55.75 84 ASP A C 1
ATOM 683 O O . ASP A 1 84 ? 25.380 8.722 -40.960 1.00 55.75 84 ASP A O 1
ATOM 687 N N . ALA A 1 85 ? 24.555 10.166 -39.463 1.00 53.00 85 ALA A N 1
ATOM 688 C CA . ALA A 1 85 ? 24.828 11.360 -40.272 1.00 53.00 85 ALA A CA 1
ATOM 689 C C . ALA A 1 85 ? 26.331 11.701 -40.405 1.00 53.00 85 ALA A C 1
ATOM 691 O O . ALA A 1 85 ? 26.726 12.383 -41.347 1.00 53.00 85 ALA A O 1
ATOM 692 N N . ILE A 1 86 ? 27.189 11.217 -39.498 1.00 54.09 86 ILE A N 1
ATOM 693 C CA . ILE A 1 86 ? 28.645 11.464 -39.534 1.00 54.09 86 ILE A CA 1
ATOM 694 C C . ILE A 1 86 ? 29.377 10.460 -40.451 1.00 54.09 86 ILE A C 1
ATOM 696 O O . ILE A 1 86 ? 30.521 10.701 -40.840 1.00 54.09 86 ILE A O 1
ATOM 700 N N . LEU A 1 87 ? 28.744 9.348 -40.852 1.00 53.34 87 LEU A N 1
ATOM 701 C CA . LEU A 1 87 ? 29.383 8.312 -41.678 1.00 53.34 87 LEU A CA 1
ATOM 702 C C . LEU A 1 87 ? 29.233 8.508 -43.202 1.00 53.34 87 LEU A C 1
ATOM 704 O O . LEU A 1 87 ? 29.786 7.706 -43.956 1.00 53.34 87 LEU A O 1
ATOM 708 N N . SER A 1 88 ? 28.524 9.545 -43.672 1.00 50.12 88 SER A N 1
ATOM 709 C CA . SER A 1 88 ? 28.194 9.729 -45.099 1.00 50.12 88 SER A CA 1
ATOM 710 C C . SER A 1 88 ? 28.845 10.923 -45.813 1.00 50.12 88 SER A C 1
ATOM 712 O O . SER A 1 88 ? 28.495 11.170 -46.965 1.00 50.12 88 SER A O 1
ATOM 714 N N . GLU A 1 89 ? 29.805 11.643 -45.222 1.00 48.88 89 GLU A N 1
ATOM 715 C CA . GLU A 1 89 ? 30.515 12.715 -45.947 1.00 48.88 89 GLU A CA 1
ATOM 716 C C . GLU A 1 89 ? 31.943 12.303 -46.371 1.00 48.88 89 GLU A C 1
ATOM 718 O O . GLU A 1 89 ? 32.784 11.975 -45.525 1.00 48.88 89 GLU A O 1
ATOM 723 N N . PRO A 1 90 ? 32.260 12.294 -47.686 1.00 41.22 90 PRO A N 1
ATOM 724 C CA . PRO A 1 90 ? 33.591 11.967 -48.175 1.00 41.22 90 PRO A CA 1
ATOM 725 C C . PRO A 1 90 ? 34.591 13.081 -47.835 1.00 41.22 90 PRO A C 1
ATOM 727 O O . PRO A 1 90 ? 34.352 14.266 -48.058 1.00 41.22 90 PRO A O 1
ATOM 730 N N . LYS A 1 91 ? 35.760 12.666 -47.333 1.00 43.91 91 LYS A N 1
ATOM 731 C CA . LYS A 1 91 ? 36.942 13.503 -47.064 1.00 43.91 91 LYS A CA 1
ATOM 732 C C . LYS A 1 91 ? 37.260 14.455 -48.230 1.00 43.91 91 LYS A C 1
ATOM 734 O O . LYS A 1 91 ? 37.397 13.986 -49.360 1.00 43.91 91 LYS A O 1
ATOM 739 N N . PRO A 1 92 ? 37.685 15.691 -47.920 1.00 38.16 92 PRO A N 1
ATOM 740 C CA . PRO A 1 92 ? 38.853 16.241 -48.593 1.00 38.16 92 PRO A CA 1
ATOM 741 C C . PRO A 1 92 ? 40.006 16.460 -47.606 1.00 38.16 92 PRO A C 1
ATOM 743 O O . PRO A 1 92 ? 39.923 17.188 -46.620 1.00 38.16 92 PRO A O 1
ATOM 746 N N . LEU A 1 93 ? 41.128 15.809 -47.913 1.00 45.09 93 LEU A N 1
ATOM 747 C CA . LEU A 1 93 ? 42.450 16.097 -47.366 1.00 45.09 93 LEU A CA 1
ATOM 748 C C . LEU A 1 93 ? 42.854 17.549 -47.6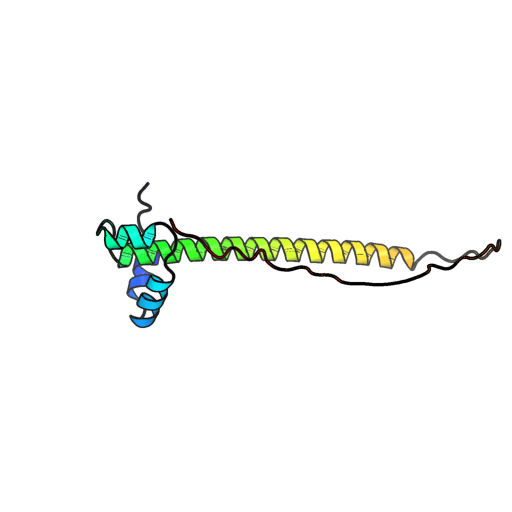81 1.00 45.09 93 LEU A C 1
ATOM 750 O O . LEU A 1 93 ? 42.866 17.908 -48.858 1.00 45.09 93 LEU A O 1
ATOM 754 N N . LYS A 1 94 ? 43.316 18.316 -46.677 1.00 38.41 94 LYS A N 1
ATOM 755 C CA . LYS A 1 94 ? 44.550 19.142 -46.728 1.00 38.41 94 LYS A CA 1
ATOM 756 C C . LYS A 1 94 ? 44.824 19.880 -45.399 1.00 38.41 94 LYS A C 1
ATOM 758 O O . LYS A 1 94 ? 43.997 20.648 -44.941 1.00 38.41 94 LYS A O 1
ATOM 763 N N . LYS A 1 95 ? 46.019 19.593 -44.847 1.00 36.81 95 LYS A N 1
ATOM 764 C CA . LYS A 1 95 ? 47.003 20.402 -44.069 1.00 36.81 95 LYS A CA 1
ATOM 765 C C . LYS A 1 95 ? 46.490 21.703 -43.402 1.00 36.81 95 LYS A C 1
ATOM 767 O O . LYS A 1 95 ? 45.871 22.514 -44.067 1.00 36.81 95 LYS A O 1
ATOM 772 N N . ILE A 1 96 ? 46.863 22.019 -42.153 1.00 37.12 96 ILE A N 1
ATOM 773 C CA . ILE A 1 96 ? 48.118 22.733 -41.798 1.00 37.12 96 ILE A CA 1
ATOM 774 C C . ILE A 1 96 ? 48.341 22.741 -40.255 1.00 37.12 96 ILE A C 1
ATOM 776 O O . ILE A 1 96 ? 47.394 22.908 -39.502 1.00 37.12 96 ILE A O 1
ATOM 780 N N . ALA A 1 97 ? 49.623 22.608 -39.863 1.00 36.38 97 ALA A N 1
ATOM 781 C CA . ALA A 1 97 ? 50.348 23.047 -38.643 1.00 36.38 97 ALA A CA 1
ATOM 782 C C . ALA A 1 97 ? 49.860 22.623 -37.235 1.00 36.38 97 ALA A C 1
ATOM 784 O O . ALA A 1 97 ? 48.766 22.948 -36.809 1.00 36.38 97 ALA A O 1
ATOM 785 N N . LYS A 1 98 ? 50.633 21.840 -36.459 1.00 38.97 98 LYS A N 1
ATOM 786 C CA . LYS A 1 98 ? 51.814 22.236 -35.640 1.00 38.97 98 LYS A CA 1
ATOM 787 C C . LYS A 1 98 ? 51.570 23.441 -34.715 1.00 38.97 98 LYS A C 1
ATOM 789 O O . LYS A 1 98 ? 51.776 24.564 -35.150 1.00 38.97 98 LYS A O 1
ATOM 794 N N . GLN A 1 99 ? 51.317 23.170 -33.432 1.00 42.09 99 GLN A N 1
ATOM 795 C CA . GLN A 1 99 ? 52.030 23.704 -32.246 1.00 42.09 99 GLN A CA 1
ATOM 796 C C . GLN A 1 99 ? 51.327 23.159 -30.982 1.00 42.09 99 GLN A C 1
ATOM 798 O O . GLN A 1 99 ? 50.117 23.267 -30.867 1.00 42.09 99 GLN A O 1
ATOM 803 N N . LYS A 1 100 ? 51.987 22.292 -30.199 1.00 37.19 100 LYS A N 1
ATOM 804 C CA . LYS A 1 100 ? 52.875 22.584 -29.044 1.00 37.19 100 LYS A CA 1
ATOM 805 C C . LYS A 1 100 ? 52.040 22.547 -27.740 1.00 37.19 100 LYS A C 1
ATOM 807 O O . LYS A 1 100 ? 51.101 23.313 -27.621 1.00 37.19 100 LYS A O 1
ATOM 812 N N . LEU A 1 101 ? 52.141 21.446 -26.973 1.00 35.00 101 LEU A N 1
ATOM 813 C CA . LEU A 1 101 ? 52.837 21.348 -25.665 1.00 35.00 101 LEU A CA 1
ATOM 814 C C . LEU A 1 101 ? 52.154 22.275 -24.628 1.00 35.00 101 LEU A C 1
ATOM 816 O O . LEU A 1 101 ? 52.126 23.472 -24.848 1.00 35.00 101 LEU A O 1
ATOM 820 N N . GLU A 1 102 ? 51.520 21.797 -23.552 1.00 41.28 102 GLU A N 1
ATOM 821 C CA . GLU A 1 102 ? 52.221 21.366 -22.333 1.00 41.28 102 GLU A CA 1
ATOM 822 C C . GLU A 1 102 ? 51.306 20.650 -21.310 1.00 41.28 102 GLU A C 1
ATOM 824 O O . GLU A 1 102 ? 50.181 21.056 -21.035 1.00 41.28 102 GLU A O 1
ATOM 829 N N . THR A 1 103 ? 51.852 19.547 -20.792 1.00 33.12 103 THR A N 1
ATOM 830 C CA . THR A 1 103 ? 51.775 18.956 -19.440 1.00 33.12 103 THR A CA 1
ATOM 831 C C . THR A 1 103 ? 50.731 19.459 -18.431 1.00 33.12 103 THR A C 1
ATOM 833 O O . THR A 1 103 ? 50.820 20.563 -17.901 1.00 33.12 103 THR A O 1
ATOM 836 N N . ASN A 1 104 ? 49.834 18.547 -18.041 1.00 36.44 104 ASN A N 1
ATOM 837 C CA . ASN A 1 104 ? 49.055 18.619 -16.808 1.00 36.44 104 ASN A CA 1
ATOM 838 C C . ASN A 1 104 ? 49.836 17.917 -15.684 1.00 36.44 104 ASN A C 1
ATOM 840 O O . ASN A 1 104 ? 49.935 16.687 -15.655 1.00 36.44 104 ASN A O 1
ATOM 844 N N . ASP A 1 105 ? 50.417 18.715 -14.791 1.00 40.34 105 ASP A N 1
ATOM 845 C CA . ASP A 1 105 ? 50.987 18.254 -13.534 1.00 40.34 105 ASP A CA 1
ATOM 846 C C . ASP A 1 105 ? 49.876 18.055 -12.487 1.00 40.34 105 ASP A C 1
ATOM 848 O O . ASP A 1 105 ? 49.257 18.998 -12.004 1.00 40.34 105 ASP A O 1
ATOM 852 N N . LYS A 1 106 ? 49.754 16.790 -12.073 1.00 37.62 106 LYS A N 1
ATOM 853 C CA . LYS A 1 106 ? 49.889 16.370 -10.670 1.00 37.62 106 LYS A CA 1
ATOM 854 C C . LYS A 1 106 ? 48.677 16.464 -9.723 1.00 37.62 106 LYS A C 1
ATOM 856 O O . LYS A 1 106 ? 48.308 17.513 -9.217 1.00 37.62 106 LYS A O 1
ATOM 861 N N . ALA A 1 107 ? 48.288 15.243 -9.327 1.00 37.25 107 ALA A N 1
ATOM 862 C CA . ALA A 1 107 ? 47.970 14.777 -7.967 1.00 37.25 107 ALA A CA 1
ATOM 863 C C . ALA A 1 107 ? 46.642 15.253 -7.348 1.00 37.25 107 ALA A C 1
ATOM 865 O O . ALA A 1 107 ? 46.343 16.431 -7.269 1.00 37.25 107 ALA A O 1
ATOM 866 N N . ALA A 1 108 ? 45.742 14.326 -6.995 1.00 39.22 108 ALA A N 1
ATOM 867 C CA . ALA A 1 108 ? 45.705 13.619 -5.698 1.00 39.22 108 ALA A CA 1
ATOM 868 C C . ALA A 1 108 ? 45.521 14.619 -4.533 1.00 39.22 108 ALA A C 1
ATOM 870 O O . ALA A 1 108 ? 46.252 15.585 -4.427 1.00 39.22 108 ALA A O 1
ATOM 871 N N . SER A 1 109 ? 44.586 14.491 -3.598 1.00 42.91 109 SER A N 1
ATOM 872 C CA . SER A 1 109 ? 44.080 13.293 -2.940 1.00 42.91 109 SER A CA 1
ATOM 873 C C . SER A 1 109 ? 43.024 13.704 -1.904 1.00 42.91 109 SER A C 1
ATOM 875 O O . SER A 1 109 ? 43.145 14.746 -1.274 1.00 42.91 109 SER A O 1
ATOM 877 N N . LYS A 1 110 ? 42.032 12.826 -1.718 1.00 39.28 110 LYS A N 1
ATOM 878 C CA . LYS A 1 110 ? 41.292 12.489 -0.482 1.00 39.28 110 LYS A CA 1
ATOM 879 C C . LYS A 1 110 ? 41.591 13.304 0.797 1.00 39.28 110 LYS A C 1
ATOM 881 O O . LYS A 1 110 ? 42.704 13.219 1.290 1.00 39.28 110 LYS A O 1
ATOM 886 N N . THR A 1 111 ? 40.527 13.804 1.436 1.00 45.00 111 THR A N 1
ATOM 887 C CA . THR A 1 111 ? 40.224 13.712 2.895 1.00 45.00 111 THR A CA 1
ATOM 888 C C . THR A 1 111 ? 38.800 14.244 3.130 1.00 45.00 111 THR A C 1
ATOM 890 O O . THR A 1 111 ? 38.540 15.435 3.168 1.00 45.00 111 THR A O 1
ATOM 893 N N . LYS A 1 112 ? 37.758 13.419 3.011 1.00 39.25 112 LYS A N 1
ATOM 894 C CA . LYS A 1 112 ? 37.047 12.751 4.119 1.00 39.25 112 LYS A CA 1
ATOM 895 C C . LYS A 1 112 ? 37.500 13.140 5.539 1.00 39.25 112 LYS A C 1
ATOM 897 O O . LYS A 1 112 ? 38.411 12.524 6.076 1.00 39.25 112 LYS A O 1
ATOM 902 N N . SER A 1 113 ? 36.757 14.056 6.159 1.00 48.47 113 SER A N 1
ATOM 903 C CA . SER A 1 113 ? 36.683 14.225 7.617 1.00 48.47 113 SER A CA 1
ATOM 904 C C . SER A 1 113 ? 35.229 14.053 8.046 1.00 48.47 113 SER A C 1
ATOM 906 O O . SER A 1 113 ? 34.342 14.796 7.633 1.00 48.47 113 SER A O 1
ATOM 908 N N . LYS A 1 114 ? 34.996 12.991 8.812 1.00 42.66 114 LYS A N 1
ATOM 909 C CA . LYS A 1 114 ? 33.723 12.537 9.366 1.00 42.66 114 LYS A CA 1
ATOM 910 C C . LYS A 1 114 ? 33.647 12.970 10.837 1.00 42.66 114 LYS A C 1
ATOM 912 O O . LYS A 1 114 ? 34.627 12.802 11.548 1.00 42.66 114 LYS A O 1
ATOM 917 N N . ALA A 1 115 ? 32.440 13.380 11.238 1.00 40.66 115 ALA A N 1
ATOM 918 C CA . ALA A 1 115 ? 31.864 13.443 12.590 1.00 40.66 115 ALA A CA 1
ATOM 919 C C . ALA A 1 115 ? 32.308 14.566 13.561 1.00 40.66 115 ALA A C 1
ATOM 921 O O . ALA A 1 115 ? 33.477 14.641 13.929 1.00 40.66 115 ALA A O 1
ATOM 922 N N . PRO A 1 116 ? 31.351 15.362 14.089 1.00 46.78 116 PRO A N 1
ATOM 923 C CA . PRO A 1 116 ? 31.515 16.059 15.357 1.00 46.78 116 PRO A CA 1
ATOM 924 C C . PRO A 1 116 ? 31.215 15.106 16.526 1.00 46.78 116 PRO A C 1
ATOM 926 O O . PRO A 1 116 ? 30.127 14.537 16.619 1.00 46.78 116 PRO A O 1
ATOM 929 N N . ALA A 1 117 ? 32.177 14.956 17.433 1.00 43.75 117 ALA A N 1
ATOM 930 C CA . ALA A 1 117 ? 31.951 14.400 18.759 1.00 43.75 117 ALA A CA 1
ATOM 931 C C . ALA A 1 117 ? 31.332 15.493 19.648 1.00 43.75 117 ALA A C 1
ATOM 933 O O . ALA A 1 117 ? 31.959 16.521 19.893 1.00 43.75 117 ALA A O 1
ATOM 934 N N . LYS A 1 118 ? 30.102 15.285 20.127 1.00 44.50 118 LYS A N 1
ATOM 935 C CA . LYS A 1 118 ? 29.587 15.960 21.323 1.00 44.50 118 LYS A CA 1
ATOM 936 C C . LYS A 1 118 ? 29.337 14.887 22.372 1.00 44.50 118 LYS A C 1
ATOM 938 O O . LYS A 1 118 ? 28.398 14.108 22.247 1.00 44.50 118 LYS A O 1
ATOM 943 N N . ALA A 1 119 ? 30.205 14.864 23.371 1.00 46.31 119 ALA A N 1
ATOM 944 C CA . ALA A 1 119 ? 29.970 14.237 24.654 1.00 46.31 119 ALA A CA 1
ATOM 945 C C . ALA A 1 119 ? 30.118 15.325 25.724 1.00 46.31 119 ALA A C 1
ATOM 947 O O . ALA A 1 119 ? 30.995 16.177 25.601 1.00 46.31 119 ALA A O 1
ATOM 948 N N . ASP A 1 120 ? 29.272 15.219 26.748 1.00 49.53 120 ASP A N 1
ATOM 949 C CA . ASP A 1 120 ? 29.531 15.678 28.116 1.00 49.53 120 ASP A CA 1
ATOM 950 C C . ASP A 1 120 ? 29.479 17.204 28.378 1.00 49.53 120 ASP A C 1
ATOM 952 O O . ASP A 1 120 ? 30.407 17.944 28.077 1.00 49.53 120 ASP A O 1
ATOM 956 N N . GLN A 1 121 ? 28.416 17.718 29.010 1.00 50.34 121 GLN A N 1
ATOM 957 C CA . GLN A 1 121 ? 2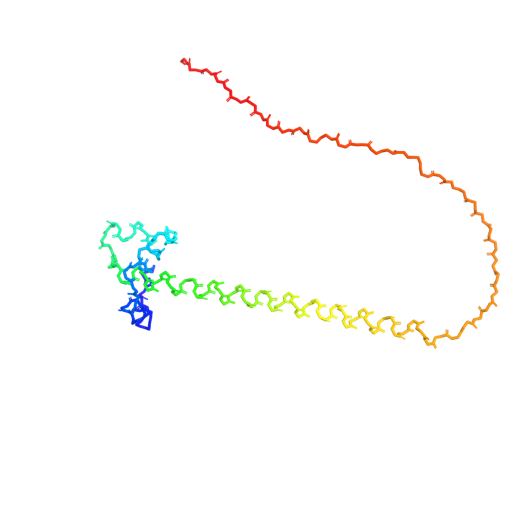8.263 17.621 30.467 1.00 50.34 121 GLN A CA 1
ATOM 958 C C . GLN A 1 121 ? 26.945 18.211 30.978 1.00 50.34 121 GLN A C 1
ATOM 960 O O . GLN A 1 121 ? 26.443 19.237 30.527 1.00 50.34 121 GLN A O 1
ATOM 965 N N . ASN A 1 122 ? 26.431 17.477 31.955 1.00 54.19 122 ASN A N 1
ATOM 966 C CA . ASN A 1 122 ? 25.332 17.732 32.863 1.00 54.19 122 ASN A CA 1
ATOM 967 C C . ASN A 1 122 ? 25.823 18.615 34.025 1.00 54.19 122 ASN A C 1
ATOM 969 O O . ASN A 1 122 ? 26.801 18.232 34.672 1.00 54.19 122 ASN A O 1
ATOM 973 N N . LYS A 1 123 ? 25.147 19.731 34.321 1.00 53.50 123 LYS A N 1
ATOM 974 C CA . LYS A 1 123 ? 25.025 20.272 35.684 1.00 53.50 123 LYS A CA 1
ATOM 975 C C . LYS A 1 123 ? 23.890 21.284 35.789 1.00 53.50 123 LYS A C 1
ATOM 977 O O . LYS A 1 123 ? 23.758 22.101 34.854 1.00 53.50 123 LYS A O 1
#

Radius of gyration: 30.55 Å; chains: 1; bounding box: 68×38×84 Å

Secondary structure (DSSP, 8-state):
---PPPHHHHHHHHTS-HHHHHHHHHT--TTHHHHHTTTSS-HHHHHHHHHHHHHHHHHHHHHHHHHHHHHHHHHHHHHHHHHHHTSS-----------------------------------

Sequence (123 aa):
MTKESNPEYLAKVAQLSPEDTERLLSRMTGKLPRRLEKNKLTSEEALAIQLELEDEQLQEWREKMQSMRDKEISKAKVKAVEKDAILSEPKPLKKIAKQKLETNDKAASKTKSKAPAKADQNK

Foldseek 3Di:
DPPFQDVVLLVVLVVDDPVVLVVLLVPQDDCLVVCCVVVVDPSSRSSSVSVVVVVVVVVVVVVVVVVVVVVVVVVVVVVVVVVVVVPPDDDDDDDDDDDDDDDDDDDDDDDDDDDDDDDDDDD